Protein AF-A0A3Q0JIX2-F1 (afdb_monomer)

pLDDT: mean 95.32, std 4.5, range [60.34, 98.56]

Structure (mmCIF, N/CA/C/O backbone):
data_AF-A0A3Q0JIX2-F1
#
_entry.id   AF-A0A3Q0JIX2-F1
#
loop_
_atom_site.group_PDB
_atom_site.id
_atom_site.type_symbol
_atom_site.label_atom_id
_atom_site.label_alt_id
_atom_site.label_comp_id
_atom_site.label_asym_id
_atom_site.label_entity_id
_atom_site.label_seq_id
_atom_site.pdbx_PDB_ins_code
_atom_site.Cartn_x
_atom_site.Cartn_y
_atom_site.Cartn_z
_atom_site.occupancy
_atom_site.B_iso_or_equiv
_atom_site.auth_seq_id
_atom_site.auth_comp_id
_atom_site.auth_asym_id
_atom_site.auth_atom_id
_atom_site.pdbx_PDB_model_num
ATOM 1 N N . MET A 1 1 ? -1.050 7.180 7.441 1.00 82.00 1 MET A N 1
ATOM 2 C CA . MET A 1 1 ? -1.503 7.057 8.847 1.00 82.00 1 MET A CA 1
ATOM 3 C C . MET A 1 1 ? -2.998 7.310 9.052 1.00 82.00 1 MET A C 1
ATOM 5 O O . MET A 1 1 ? -3.549 6.725 9.975 1.00 82.00 1 MET A O 1
ATOM 9 N N . CYS A 1 2 ? -3.679 8.107 8.213 1.00 92.56 2 CYS A N 1
ATOM 10 C CA . CYS A 1 2 ? -5.136 8.313 8.312 1.00 92.56 2 CYS A CA 1
ATOM 11 C C . CYS A 1 2 ? -5.943 7.004 8.264 1.00 92.56 2 CYS A C 1
ATOM 13 O O . CYS A 1 2 ? -6.823 6.818 9.094 1.00 92.56 2 CYS A O 1
ATOM 15 N N . VAL A 1 3 ? -5.584 6.074 7.368 1.00 96.25 3 VAL A N 1
ATOM 16 C CA . VAL A 1 3 ? -6.248 4.761 7.241 1.00 96.25 3 VAL A CA 1
ATOM 17 C C . VAL A 1 3 ? -6.212 3.983 8.559 1.00 96.25 3 VAL A C 1
ATOM 19 O O . VAL A 1 3 ? -7.256 3.579 9.048 1.00 96.25 3 VAL A O 1
ATOM 22 N N . LEU A 1 4 ? -5.045 3.868 9.208 1.00 96.50 4 LEU A N 1
ATOM 23 C CA . LEU A 1 4 ? -4.943 3.203 10.514 1.00 96.50 4 LEU A CA 1
ATOM 24 C C . LEU A 1 4 ? -5.851 3.855 11.567 1.00 96.50 4 LEU A C 1
ATOM 26 O O . LEU A 1 4 ? -6.478 3.159 12.359 1.00 96.50 4 LEU A O 1
ATOM 30 N N . LYS A 1 5 ? -5.959 5.187 11.590 1.00 95.06 5 LYS A N 1
ATOM 31 C CA . LYS A 1 5 ? -6.864 5.872 12.529 1.00 95.06 5 LYS A CA 1
ATOM 32 C C . LYS A 1 5 ? -8.339 5.569 12.246 1.00 95.06 5 LYS A C 1
ATOM 34 O O . LYS A 1 5 ? -9.110 5.455 13.189 1.00 95.06 5 LYS A O 1
ATOM 39 N N . ALA A 1 6 ? -8.709 5.447 10.974 1.00 95.94 6 ALA A N 1
ATOM 40 C CA . ALA A 1 6 ? -10.084 5.222 10.537 1.00 95.94 6 ALA A CA 1
ATOM 41 C C . ALA A 1 6 ? -10.520 3.748 10.577 1.00 95.94 6 ALA A C 1
ATOM 43 O O . ALA A 1 6 ? -11.714 3.487 10.662 1.00 95.94 6 ALA A O 1
ATOM 44 N N . VAL A 1 7 ? -9.577 2.801 10.540 1.00 96.56 7 VAL A N 1
ATOM 45 C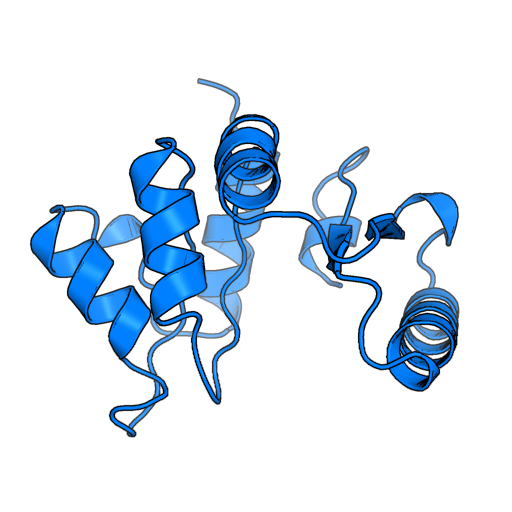 CA . VAL A 1 7 ? -9.843 1.357 10.588 1.00 96.56 7 VAL A CA 1
ATOM 46 C C . VAL A 1 7 ? -9.318 0.795 11.914 1.00 96.56 7 VAL A C 1
ATOM 48 O O . VAL A 1 7 ? -8.119 0.494 12.017 1.00 96.56 7 VAL A O 1
ATOM 51 N N . PRO A 1 8 ? -10.165 0.673 12.956 1.00 91.94 8 PRO A N 1
ATOM 52 C CA . PRO A 1 8 ? -9.768 0.090 14.235 1.00 91.94 8 PRO A CA 1
ATOM 53 C C . PRO A 1 8 ? -9.236 -1.336 14.048 1.00 91.94 8 PRO A C 1
ATOM 55 O O . PRO A 1 8 ? -9.713 -2.069 13.189 1.00 91.94 8 PRO A O 1
ATOM 58 N N . ASN A 1 9 ? -8.247 -1.737 14.848 1.00 92.25 9 ASN A N 1
ATOM 59 C CA . ASN A 1 9 ? -7.596 -3.059 14.803 1.00 92.25 9 ASN A CA 1
ATOM 60 C C . ASN A 1 9 ? -6.791 -3.395 13.532 1.00 92.25 9 ASN A C 1
ATOM 62 O O . ASN A 1 9 ? -6.183 -4.460 13.484 1.00 92.25 9 ASN A O 1
ATOM 66 N N . SER A 1 10 ? -6.711 -2.506 12.536 1.00 96.81 10 SER A N 1
ATOM 67 C CA . SER A 1 10 ? -5.780 -2.703 11.414 1.00 96.81 10 SER A CA 1
ATOM 68 C C . SER A 1 10 ? -4.324 -2.495 11.842 1.00 96.81 10 SER A C 1
ATOM 70 O O . SER A 1 10 ? -4.032 -1.724 12.765 1.00 96.81 10 SER A O 1
ATOM 72 N N . ILE A 1 11 ? -3.402 -3.132 11.130 1.00 97.38 11 ILE A N 1
ATOM 73 C CA . ILE A 1 11 ? -1.958 -2.925 11.260 1.00 97.38 11 ILE A CA 1
ATOM 74 C C . ILE A 1 11 ? -1.382 -2.426 9.933 1.00 97.38 11 ILE A C 1
ATOM 76 O O . ILE A 1 11 ? -1.958 -2.642 8.871 1.00 97.38 11 ILE A O 1
ATOM 80 N N . LEU A 1 12 ? -0.230 -1.766 9.986 1.00 97.69 12 LEU A N 1
ATOM 81 C CA . LEU A 1 12 ? 0.591 -1.472 8.819 1.00 97.69 12 LEU A CA 1
ATOM 82 C C . LEU A 1 12 ? 1.806 -2.394 8.840 1.00 97.69 12 LEU A C 1
ATOM 84 O O . LEU A 1 12 ? 2.630 -2.317 9.749 1.00 97.69 12 LEU A O 1
ATOM 88 N N . TRP A 1 13 ? 1.920 -3.251 7.831 1.00 97.50 13 TRP A N 1
ATOM 89 C CA . TRP A 1 13 ? 3.032 -4.182 7.695 1.00 97.50 13 TRP A CA 1
ATOM 90 C C . TRP A 1 13 ? 4.038 -3.676 6.662 1.00 97.50 13 TRP A C 1
ATOM 92 O O . TRP A 1 13 ? 3.695 -3.435 5.508 1.00 97.50 13 TRP A O 1
ATOM 102 N N . LEU A 1 14 ? 5.288 -3.499 7.087 1.00 96.44 14 LEU A N 1
ATOM 103 C CA . LEU A 1 14 ? 6.377 -2.967 6.279 1.00 96.44 14 LEU A CA 1
ATOM 104 C C . LEU A 1 14 ? 7.575 -3.918 6.241 1.00 96.44 14 LEU A C 1
ATOM 106 O O . LEU A 1 14 ? 7.793 -4.759 7.118 1.00 96.44 14 LEU A O 1
ATOM 110 N N . LEU A 1 15 ? 8.400 -3.748 5.213 1.00 95.31 15 LEU A N 1
ATOM 111 C CA . LEU A 1 15 ? 9.703 -4.389 5.128 1.00 95.31 15 LEU A CA 1
ATOM 112 C C . LEU A 1 15 ? 10.705 -3.652 6.026 1.00 95.31 15 LEU A C 1
ATOM 114 O O . LEU A 1 15 ? 10.786 -2.425 6.007 1.00 95.31 15 LEU A O 1
ATOM 118 N N . LYS A 1 16 ? 11.515 -4.398 6.779 1.00 94.56 16 LYS A N 1
ATOM 119 C CA . LYS A 1 16 ? 12.613 -3.861 7.590 1.00 94.56 16 LYS A CA 1
ATOM 120 C C . LYS A 1 16 ? 13.813 -3.496 6.711 1.00 94.56 16 LYS A C 1
ATOM 122 O O . LYS A 1 16 ? 14.830 -4.187 6.716 1.00 94.56 16 LYS A O 1
ATOM 127 N N . PHE A 1 17 ? 13.678 -2.445 5.905 1.00 90.31 17 PHE A N 1
ATOM 128 C CA . PHE A 1 17 ? 14.749 -1.958 5.040 1.00 90.31 17 PHE A CA 1
ATOM 129 C C . PHE A 1 17 ? 14.489 -0.517 4.554 1.00 90.31 17 PHE A C 1
ATOM 131 O O . PHE A 1 17 ? 13.375 -0.233 4.117 1.00 90.31 17 PHE A O 1
ATOM 138 N N . PRO A 1 18 ? 15.497 0.379 4.549 1.00 90.75 18 PRO A N 1
ATOM 139 C CA . PRO A 1 18 ? 16.813 0.244 5.188 1.00 90.75 18 PRO A CA 1
ATOM 140 C C . PRO A 1 18 ? 16.705 0.327 6.724 1.00 90.75 18 PRO A C 1
ATOM 142 O O . PRO A 1 18 ? 15.676 0.742 7.249 1.00 90.75 18 PRO A O 1
ATOM 145 N N . ALA A 1 19 ? 17.765 -0.031 7.462 1.00 85.12 19 ALA A N 1
ATOM 146 C CA . ALA A 1 19 ? 17.740 -0.094 8.936 1.00 85.12 19 ALA A CA 1
ATOM 147 C C . ALA A 1 19 ? 17.293 1.221 9.610 1.00 85.12 19 ALA A C 1
ATOM 149 O O . ALA A 1 19 ? 16.571 1.204 10.602 1.00 85.12 19 ALA A O 1
ATOM 150 N N . VAL A 1 20 ? 17.658 2.367 9.028 1.00 90.56 20 VAL A N 1
ATOM 151 C CA . VAL A 1 20 ? 17.249 3.697 9.518 1.00 90.56 20 VAL A CA 1
ATOM 152 C C . VAL A 1 20 ? 15.754 3.989 9.326 1.00 90.56 20 VAL A C 1
ATOM 154 O O . VAL A 1 20 ? 15.224 4.910 9.942 1.00 90.56 20 VAL A O 1
ATOM 157 N N . GLY A 1 21 ? 15.063 3.237 8.465 1.00 92.44 21 GLY A N 1
ATOM 158 C CA . GLY A 1 21 ? 13.648 3.441 8.161 1.00 92.44 21 GLY A CA 1
ATOM 159 C C . GLY A 1 21 ? 12.735 3.096 9.335 1.00 92.44 21 GLY A C 1
ATOM 160 O O . GLY A 1 21 ? 11.823 3.860 9.634 1.00 92.44 21 GLY A O 1
ATOM 161 N N . GLU A 1 22 ? 13.009 1.993 10.039 1.00 94.00 22 GLU A N 1
ATOM 162 C CA . GLU A 1 22 ? 12.160 1.496 11.134 1.00 94.00 22 GLU A CA 1
ATOM 163 C C . GLU A 1 22 ? 12.017 2.530 12.260 1.00 94.00 22 GLU A C 1
ATOM 165 O O . GLU A 1 22 ? 10.898 2.922 12.594 1.00 94.00 22 GLU A O 1
ATOM 170 N N . ALA A 1 23 ? 13.138 3.051 12.768 1.00 93.88 23 ALA A N 1
ATOM 171 C CA . ALA A 1 23 ? 13.133 4.036 13.850 1.00 93.88 23 ALA A CA 1
ATOM 172 C C . ALA A 1 23 ? 12.402 5.336 13.458 1.00 93.88 23 ALA A C 1
ATOM 174 O O . ALA A 1 23 ? 11.597 5.861 14.228 1.00 93.88 23 ALA A O 1
ATOM 175 N N . ASN A 1 24 ? 12.626 5.835 12.237 1.00 95.44 24 ASN A N 1
ATOM 176 C CA . ASN A 1 24 ? 11.992 7.066 11.752 1.00 95.44 24 ASN A CA 1
ATOM 177 C C . ASN A 1 24 ? 10.480 6.906 11.542 1.00 95.44 24 ASN A C 1
ATOM 179 O O . ASN A 1 24 ? 9.703 7.815 11.849 1.00 95.44 24 ASN A O 1
ATOM 183 N N . ILE A 1 25 ? 10.046 5.748 11.041 1.00 95.38 25 ILE A N 1
ATOM 184 C CA . ILE A 1 25 ? 8.625 5.443 10.856 1.00 95.38 25 ILE A CA 1
ATOM 185 C C . ILE A 1 25 ? 7.931 5.304 12.213 1.00 95.38 25 ILE A C 1
ATOM 187 O O . ILE A 1 25 ? 6.854 5.872 12.391 1.00 95.38 25 ILE A O 1
ATOM 191 N N . GLN A 1 26 ? 8.551 4.625 13.183 1.00 94.31 26 GLN A N 1
ATOM 192 C CA . GLN A 1 26 ? 8.016 4.512 14.544 1.00 94.31 26 GLN A CA 1
ATOM 193 C C . GLN A 1 26 ? 7.893 5.879 15.228 1.00 94.31 26 GLN A C 1
ATOM 195 O O . GLN A 1 26 ? 6.830 6.197 15.762 1.00 94.31 26 GLN A O 1
ATOM 200 N N . ALA A 1 27 ? 8.927 6.723 15.148 1.00 94.81 27 ALA A N 1
ATOM 201 C CA . ALA A 1 27 ? 8.891 8.076 15.704 1.00 94.81 27 ALA A CA 1
ATOM 202 C C . ALA A 1 27 ? 7.787 8.933 15.059 1.00 94.81 27 ALA A C 1
ATOM 204 O O . ALA A 1 27 ? 7.030 9.613 15.752 1.00 94.81 27 ALA A O 1
ATOM 205 N N . THR A 1 28 ? 7.636 8.845 13.732 1.00 95.50 28 THR A N 1
ATOM 206 C CA . THR A 1 28 ? 6.576 9.548 12.991 1.00 95.50 28 THR A CA 1
ATOM 207 C C . THR A 1 28 ? 5.187 9.055 13.397 1.00 95.50 28 THR A C 1
ATOM 209 O O . THR A 1 28 ? 4.273 9.853 13.593 1.00 95.50 28 THR A O 1
ATOM 212 N N . ALA A 1 29 ? 5.008 7.743 13.550 1.00 95.12 29 ALA A N 1
ATOM 213 C CA . ALA A 1 29 ? 3.742 7.161 13.976 1.00 95.12 29 ALA A CA 1
ATOM 214 C C . ALA A 1 29 ? 3.352 7.611 15.388 1.00 95.12 29 ALA A C 1
ATOM 216 O O . ALA A 1 29 ? 2.215 8.037 15.599 1.00 95.12 29 ALA A O 1
ATOM 217 N N . GLN A 1 30 ? 4.309 7.602 16.319 1.00 94.94 30 GLN A N 1
ATOM 218 C CA . GLN A 1 30 ? 4.107 8.079 17.684 1.00 94.94 30 GLN A CA 1
ATOM 219 C C . GLN A 1 30 ? 3.749 9.570 17.713 1.00 94.94 30 GLN A C 1
ATOM 221 O O . GLN A 1 30 ? 2.787 9.951 18.378 1.00 94.94 30 GLN A O 1
ATOM 226 N N . ALA A 1 31 ? 4.453 10.408 16.944 1.00 96.12 31 ALA A N 1
ATOM 227 C CA . ALA A 1 31 ? 4.144 11.835 16.823 1.00 96.12 31 ALA A CA 1
ATOM 228 C C . ALA A 1 31 ? 2.737 12.092 16.252 1.00 96.12 31 ALA A C 1
ATOM 230 O O . ALA A 1 31 ? 2.095 13.087 16.577 1.00 96.12 31 ALA A O 1
ATOM 231 N N . LEU A 1 32 ? 2.228 11.172 15.428 1.00 94.69 32 LEU A N 1
ATOM 232 C CA . LEU A 1 32 ? 0.868 11.205 14.893 1.00 94.69 32 LEU A CA 1
ATOM 233 C C . LEU A 1 32 ? -0.170 10.548 15.820 1.00 94.69 32 LEU A C 1
ATOM 235 O O . LEU A 1 32 ? -1.341 10.476 15.436 1.00 94.69 32 LEU A O 1
ATOM 239 N N . GLY A 1 33 ? 0.214 10.093 17.016 1.00 94.12 33 GLY A N 1
ATOM 240 C CA . GLY A 1 33 ? -0.680 9.486 18.005 1.00 94.12 33 GLY A CA 1
ATOM 241 C C . GLY A 1 33 ? -1.122 8.061 17.662 1.00 94.12 33 GLY A C 1
ATOM 242 O O . GLY A 1 33 ? -2.236 7.673 18.006 1.00 94.12 33 GLY A O 1
ATOM 243 N N . LEU A 1 34 ? -0.302 7.301 16.931 1.00 94.50 34 LEU A N 1
ATOM 244 C CA . LEU A 1 34 ? -0.535 5.880 16.676 1.00 94.50 34 LEU A CA 1
ATOM 245 C C . LEU A 1 34 ? 0.236 5.010 17.668 1.00 94.50 34 LEU A C 1
ATOM 247 O O . LEU A 1 34 ? 1.394 5.283 17.980 1.00 94.50 34 LEU A O 1
ATOM 251 N N . ASP A 1 35 ? -0.409 3.930 18.106 1.00 92.56 35 ASP A N 1
ATOM 252 C CA . ASP A 1 35 ? 0.233 2.870 18.878 1.00 92.56 35 ASP A CA 1
ATOM 253 C C . ASP A 1 35 ? 1.318 2.179 18.031 1.00 92.56 35 ASP A C 1
ATOM 255 O O . ASP A 1 35 ? 1.079 1.794 16.881 1.00 92.56 35 ASP A O 1
ATOM 259 N N . GLN A 1 36 ? 2.511 2.021 18.608 1.00 89.44 36 GLN A N 1
ATOM 260 C CA . GLN A 1 36 ? 3.657 1.373 17.971 1.00 89.44 36 GLN A CA 1
ATOM 261 C C . GLN A 1 36 ? 3.364 -0.089 17.609 1.00 89.44 36 GLN A C 1
ATOM 263 O O . GLN A 1 36 ? 3.870 -0.574 16.599 1.00 89.44 36 GLN A O 1
ATOM 268 N N . HIS A 1 37 ? 2.494 -0.774 18.358 1.00 93.19 37 HIS A N 1
ATOM 269 C CA . HIS A 1 37 ? 2.097 -2.155 18.070 1.00 93.19 37 HIS A CA 1
ATOM 270 C C . HIS A 1 37 ? 1.287 -2.300 16.774 1.00 93.19 37 HIS A C 1
ATOM 272 O O . HIS A 1 37 ? 1.120 -3.409 16.270 1.00 93.19 37 HIS A O 1
ATOM 278 N N . ARG A 1 38 ? 0.813 -1.188 16.194 1.00 95.81 38 ARG A N 1
ATOM 279 C CA . ARG A 1 38 ? 0.091 -1.178 14.915 1.00 95.81 38 ARG A CA 1
ATOM 280 C C . ARG A 1 38 ? 0.998 -1.077 13.695 1.00 95.81 38 ARG A C 1
ATOM 282 O O . ARG A 1 38 ? 0.483 -1.028 12.581 1.00 95.81 38 ARG A O 1
ATOM 289 N N . ILE A 1 39 ? 2.318 -1.032 13.875 1.00 96.62 39 ILE A N 1
ATOM 290 C CA . ILE A 1 39 ? 3.284 -1.063 12.775 1.00 96.62 39 ILE A CA 1
ATOM 291 C C . ILE A 1 39 ? 4.196 -2.268 12.961 1.00 96.62 39 ILE A C 1
ATOM 293 O O . ILE A 1 39 ? 4.987 -2.322 13.900 1.00 96.62 39 ILE A O 1
ATOM 297 N N . LEU A 1 40 ? 4.097 -3.229 12.046 1.00 96.06 40 LEU A N 1
ATOM 298 C CA . LEU A 1 40 ? 4.912 -4.437 12.055 1.00 96.06 40 LEU A CA 1
ATOM 299 C C . LEU A 1 40 ? 5.986 -4.362 10.978 1.00 96.06 40 LEU A C 1
ATOM 301 O O . LEU A 1 40 ? 5.722 -3.961 9.846 1.00 96.06 40 LEU A O 1
ATOM 305 N N . PHE A 1 41 ? 7.190 -4.814 11.318 1.00 96.19 41 PHE A N 1
ATOM 306 C CA . PHE A 1 41 ? 8.307 -4.909 10.386 1.00 96.19 41 PHE A CA 1
ATOM 307 C C . PHE A 1 41 ? 8.740 -6.361 10.229 1.00 96.19 41 PHE A C 1
ATOM 309 O O . PHE A 1 41 ? 9.125 -7.006 11.203 1.00 96.19 41 PHE A O 1
ATOM 316 N N . SER A 1 42 ? 8.743 -6.865 8.998 1.00 95.06 42 SER A N 1
ATOM 317 C CA . SER A 1 42 ? 9.329 -8.173 8.685 1.00 95.06 42 SER A CA 1
ATOM 318 C C . SER A 1 42 ? 10.690 -8.028 8.023 1.00 95.06 42 SER A C 1
ATOM 320 O O . SER A 1 42 ? 10.901 -7.110 7.231 1.00 95.06 42 SER A O 1
ATOM 322 N N . ASN A 1 43 ? 11.591 -8.972 8.284 1.00 95.31 43 ASN A N 1
ATOM 323 C CA . ASN A 1 43 ? 12.878 -9.042 7.595 1.00 95.31 43 ASN A CA 1
ATOM 324 C C . ASN A 1 43 ? 12.700 -9.308 6.094 1.00 95.31 43 ASN A C 1
ATOM 326 O O . ASN A 1 43 ? 11.692 -9.887 5.664 1.00 95.31 43 ASN A O 1
ATOM 330 N N . VAL A 1 44 ? 13.719 -8.925 5.321 1.00 93.75 44 VAL A N 1
ATOM 331 C CA . VAL A 1 44 ? 13.875 -9.356 3.927 1.00 93.75 44 VAL A CA 1
ATOM 332 C C . VAL A 1 44 ? 13.843 -10.878 3.874 1.00 93.75 44 VAL A C 1
ATOM 334 O O . VAL A 1 44 ? 14.458 -11.549 4.700 1.00 93.75 44 VAL A O 1
ATOM 337 N N . ALA A 1 45 ? 13.080 -11.401 2.925 1.00 93.69 45 ALA A N 1
ATOM 338 C CA . ALA A 1 45 ? 12.842 -12.822 2.762 1.00 93.69 45 ALA A CA 1
ATOM 339 C C . ALA A 1 45 ? 13.216 -13.266 1.350 1.00 93.69 45 ALA A C 1
ATOM 341 O O . ALA A 1 45 ? 13.333 -12.444 0.437 1.00 93.69 45 ALA A O 1
ATOM 342 N N . ALA A 1 46 ? 13.372 -14.576 1.169 1.00 96.00 46 ALA A N 1
ATOM 343 C CA . ALA A 1 46 ? 13.490 -15.150 -0.163 1.00 96.00 46 ALA A CA 1
ATOM 344 C C . ALA A 1 46 ? 12.224 -14.856 -0.988 1.00 96.00 46 ALA A C 1
ATOM 346 O O . ALA A 1 46 ? 11.134 -14.682 -0.437 1.00 96.00 46 ALA A O 1
ATOM 347 N N . LYS A 1 47 ? 12.363 -14.827 -2.318 1.00 93.88 47 LYS A N 1
ATOM 348 C CA . LYS A 1 47 ? 11.282 -14.456 -3.247 1.00 93.88 47 LYS A CA 1
ATOM 349 C C . LYS A 1 47 ? 9.979 -15.218 -2.990 1.00 93.88 47 LYS A C 1
ATOM 351 O O . LYS A 1 47 ? 8.921 -14.602 -2.936 1.00 93.88 47 LYS A O 1
ATOM 356 N N . GLU A 1 48 ? 10.050 -16.534 -2.811 1.00 95.19 48 GLU A N 1
ATOM 357 C CA . GLU A 1 48 ? 8.861 -17.363 -2.575 1.00 95.19 48 GLU A CA 1
ATOM 358 C C . GLU A 1 48 ? 8.132 -16.980 -1.288 1.00 95.19 48 GLU A C 1
ATOM 360 O O . GLU A 1 48 ? 6.908 -16.885 -1.268 1.00 95.19 48 GLU A O 1
ATOM 365 N N . GLU A 1 49 ? 8.878 -16.725 -0.215 1.00 95.62 49 GLU A N 1
ATOM 366 C CA . GLU A 1 49 ? 8.300 -16.307 1.057 1.00 95.62 49 GLU A CA 1
ATOM 367 C C . GLU A 1 49 ? 7.711 -14.895 0.958 1.00 95.62 49 GLU A C 1
ATOM 369 O O . GLU A 1 49 ? 6.625 -14.654 1.478 1.00 95.62 49 GLU A O 1
ATOM 374 N N . HIS A 1 50 ? 8.370 -13.977 0.241 1.00 94.12 50 HIS A N 1
ATOM 375 C CA . HIS A 1 50 ? 7.822 -12.650 -0.043 1.00 94.12 50 HIS A CA 1
ATOM 376 C C . HIS A 1 50 ? 6.457 -12.730 -0.740 1.00 94.12 50 HIS A C 1
ATOM 378 O O . HIS A 1 50 ? 5.514 -12.084 -0.289 1.00 94.12 50 HIS A O 1
ATOM 384 N N . VAL A 1 51 ? 6.333 -13.563 -1.779 1.00 95.69 51 VAL A N 1
ATOM 385 C CA . VAL A 1 51 ? 5.058 -13.768 -2.482 1.00 95.69 51 VAL A CA 1
ATOM 386 C C . VAL A 1 51 ? 4.030 -14.410 -1.548 1.00 95.69 51 VAL A C 1
ATOM 388 O O . VAL A 1 51 ? 2.926 -13.901 -1.422 1.00 95.69 51 VAL A O 1
ATOM 391 N N . ARG A 1 52 ? 4.378 -15.470 -0.805 1.00 95.00 52 ARG A N 1
ATOM 392 C CA . ARG A 1 52 ? 3.438 -16.109 0.142 1.00 95.00 52 ARG A CA 1
ATOM 393 C C . ARG A 1 52 ? 2.901 -15.139 1.195 1.00 95.00 52 ARG A C 1
ATOM 395 O O . ARG A 1 52 ? 1.732 -15.221 1.549 1.00 95.00 52 ARG A O 1
ATOM 402 N N . ARG A 1 53 ? 3.724 -14.200 1.671 1.00 95.38 53 ARG A N 1
ATOM 403 C CA . ARG A 1 53 ? 3.292 -13.151 2.610 1.00 95.38 53 ARG A CA 1
ATOM 404 C C . ARG A 1 53 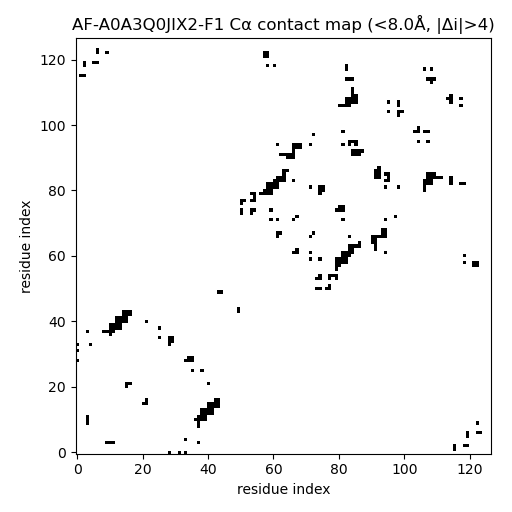? 2.224 -12.233 2.018 1.00 95.38 53 ARG A C 1
ATOM 406 O O . ARG A 1 53 ? 1.385 -11.761 2.776 1.00 95.38 53 ARG A O 1
ATOM 413 N N . GLY A 1 54 ? 2.222 -12.025 0.699 1.00 95.19 54 GLY A N 1
ATOM 414 C CA . GLY A 1 54 ? 1.181 -11.263 0.008 1.00 95.19 54 GLY A CA 1
ATOM 415 C C . GLY A 1 54 ? -0.221 -11.788 0.322 1.00 95.19 54 GLY A C 1
ATOM 416 O O . GLY A 1 54 ? -1.086 -10.997 0.669 1.00 95.19 54 GLY A O 1
ATOM 417 N N . GLN A 1 55 ? -0.401 -13.115 0.367 1.00 94.94 55 GLN A N 1
ATOM 418 C CA . GLN A 1 55 ? -1.685 -13.775 0.671 1.00 94.94 55 GLN A CA 1
ATOM 419 C C . GLN A 1 55 ? -2.238 -13.477 2.072 1.00 94.94 55 GLN A C 1
ATOM 421 O O . GLN A 1 55 ? -3.414 -13.713 2.324 1.00 94.94 55 GLN A O 1
ATOM 426 N N . LEU A 1 56 ? -1.391 -13.025 3.000 1.00 95.81 56 LEU A N 1
ATOM 427 C CA . LEU A 1 56 ? -1.794 -12.697 4.369 1.00 95.81 56 LEU A CA 1
ATOM 428 C C . LEU A 1 56 ? -2.222 -11.235 4.517 1.00 95.81 56 LEU A C 1
ATOM 430 O O . LEU A 1 56 ? -2.770 -10.872 5.553 1.00 95.81 56 LEU A O 1
ATOM 434 N N . ALA A 1 57 ? -1.907 -10.384 3.539 1.00 96.12 57 ALA A N 1
ATOM 435 C CA . ALA A 1 57 ? -2.300 -8.987 3.562 1.00 96.12 57 ALA A CA 1
ATOM 436 C C . ALA A 1 57 ? -3.725 -8.834 3.021 1.00 96.12 57 ALA A C 1
ATOM 438 O O . ALA A 1 57 ? -4.036 -9.347 1.948 1.00 96.12 57 ALA A O 1
ATOM 439 N N . ASP A 1 58 ? -4.553 -8.070 3.734 1.00 96.38 58 ASP A N 1
ATOM 440 C CA . ASP A 1 58 ? -5.916 -7.744 3.295 1.00 96.38 58 ASP A CA 1
ATOM 441 C C . ASP A 1 58 ? -5.904 -6.746 2.124 1.00 96.38 58 ASP A C 1
ATOM 443 O O . ASP A 1 58 ? -6.704 -6.824 1.197 1.00 96.38 58 ASP A O 1
ATOM 447 N N . VAL A 1 59 ? -4.967 -5.794 2.157 1.00 97.19 59 VAL A N 1
ATOM 448 C CA . VAL A 1 59 ? -4.787 -4.764 1.131 1.00 97.19 59 VAL A CA 1
ATOM 449 C C . VAL A 1 59 ? -3.342 -4.279 1.103 1.00 97.19 59 VAL A C 1
ATOM 451 O O . VAL A 1 59 ? -2.705 -4.087 2.141 1.00 97.19 59 VAL A O 1
ATOM 454 N N . CYS A 1 60 ? -2.819 -4.032 -0.095 1.00 97.62 60 CYS A N 1
ATOM 455 C CA . CYS A 1 60 ? -1.531 -3.387 -0.298 1.00 97.62 60 CYS A CA 1
ATOM 456 C C . CYS A 1 60 ? -1.709 -1.922 -0.704 1.00 97.62 60 CYS A C 1
ATOM 458 O O . CYS A 1 60 ? -2.446 -1.586 -1.631 1.00 97.62 60 CYS A O 1
ATOM 460 N N . LEU A 1 61 ? -1.010 -1.041 0.007 1.00 98.12 61 LEU A N 1
ATOM 461 C CA . LEU A 1 61 ? -1.035 0.399 -0.208 1.00 98.12 61 LEU A CA 1
ATOM 462 C C . LEU A 1 61 ? 0.203 0.812 -1.009 1.00 98.12 61 LEU A C 1
ATOM 464 O O . LEU A 1 61 ? 1.314 0.816 -0.481 1.00 98.12 61 LEU A O 1
ATOM 468 N N . ASP A 1 62 ? 0.010 1.153 -2.281 1.00 97.50 62 ASP A N 1
ATOM 469 C CA . ASP A 1 62 ? 1.086 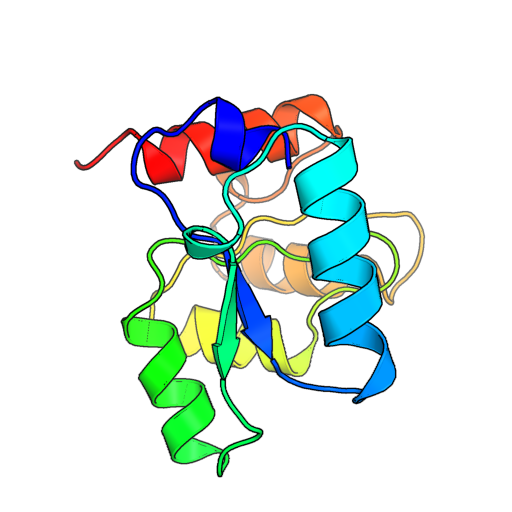1.574 -3.178 1.00 97.50 62 ASP A CA 1
ATOM 470 C C . ASP A 1 62 ? 1.577 3.005 -2.882 1.00 97.50 62 ASP A C 1
ATOM 472 O O . ASP A 1 62 ? 0.820 3.850 -2.399 1.00 97.50 62 ASP A O 1
ATOM 476 N N . THR A 1 63 ? 2.839 3.310 -3.194 1.00 95.12 63 THR A N 1
ATOM 477 C CA . THR A 1 63 ? 3.449 4.624 -2.942 1.00 95.12 63 THR A CA 1
ATOM 478 C C . THR A 1 63 ? 3.397 5.537 -4.177 1.00 95.12 63 THR A C 1
ATOM 480 O O . THR A 1 63 ? 3.836 5.137 -5.253 1.00 95.12 63 THR A O 1
ATOM 483 N N . PRO A 1 64 ? 2.925 6.796 -4.062 1.00 87.62 64 PRO A N 1
ATOM 484 C CA . PRO A 1 64 ? 2.533 7.608 -5.225 1.00 87.62 64 PRO A CA 1
ATOM 485 C C . PRO A 1 64 ? 3.692 8.191 -6.052 1.00 87.62 64 PRO A C 1
ATOM 487 O O . PRO A 1 64 ? 3.498 8.528 -7.214 1.00 87.62 64 PRO A O 1
ATOM 490 N N . LEU A 1 65 ? 4.898 8.344 -5.489 1.00 91.19 65 LEU A N 1
ATOM 491 C CA . LEU A 1 65 ? 6.039 8.936 -6.217 1.00 91.19 65 LEU A CA 1
ATOM 492 C C . LEU A 1 65 ? 6.799 7.910 -7.064 1.00 91.19 65 LEU A C 1
ATOM 494 O O . LEU A 1 65 ? 7.241 8.203 -8.174 1.00 91.19 65 LEU A O 1
ATOM 498 N N . CYS A 1 66 ? 6.951 6.709 -6.521 1.00 94.88 66 CYS A N 1
ATOM 499 C CA . CYS A 1 66 ? 7.508 5.550 -7.192 1.00 94.88 66 CYS A CA 1
ATOM 500 C C . CYS A 1 66 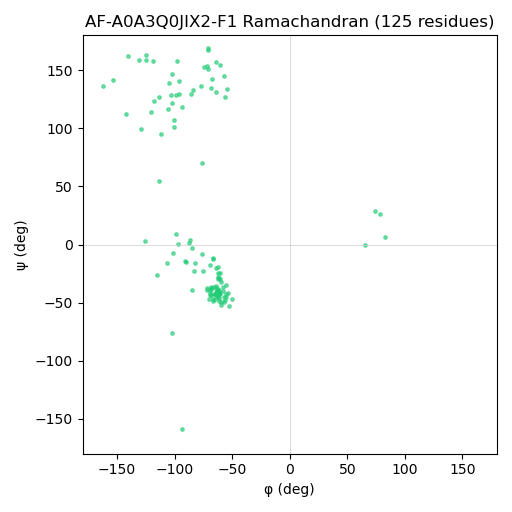? 6.694 4.362 -6.701 1.00 94.88 66 CYS A C 1
ATOM 502 O O . CYS A 1 66 ? 6.715 4.061 -5.506 1.00 94.88 66 CYS A O 1
ATOM 504 N N . ASN A 1 67 ? 5.917 3.769 -7.597 1.00 95.25 67 ASN A N 1
ATOM 505 C CA . ASN A 1 67 ? 5.032 2.674 -7.242 1.00 95.25 67 ASN A CA 1
ATOM 506 C C . ASN A 1 67 ? 5.830 1.401 -6.930 1.00 95.25 67 ASN A C 1
ATOM 508 O O . ASN A 1 67 ? 7.008 1.264 -7.273 1.00 95.25 67 ASN A O 1
ATOM 512 N N . GLY A 1 68 ? 5.139 0.412 -6.379 1.00 91.50 68 GLY A N 1
ATOM 513 C CA . GLY A 1 68 ? 5.468 -0.981 -6.605 1.00 91.50 68 GLY A CA 1
ATOM 514 C C . GLY A 1 68 ? 5.456 -1.259 -8.106 1.00 91.50 68 GLY A C 1
ATOM 515 O O . GLY A 1 68 ? 4.508 -0.925 -8.814 1.00 91.50 68 GLY A O 1
ATOM 516 N N . HIS A 1 69 ? 6.555 -1.816 -8.609 1.00 95.81 69 HIS A N 1
ATOM 517 C CA . HIS A 1 69 ? 6.626 -2.329 -9.977 1.00 95.81 69 HIS A CA 1
ATOM 518 C C . HIS A 1 69 ? 6.500 -3.842 -9.891 1.00 95.81 69 HIS A C 1
ATOM 520 O O . HIS A 1 69 ? 5.422 -4.391 -10.079 1.00 95.81 69 HIS A O 1
ATOM 526 N N . THR A 1 70 ? 7.573 -4.512 -9.477 1.00 96.12 70 THR A N 1
ATOM 527 C CA . THR A 1 70 ? 7.560 -5.959 -9.239 1.00 96.12 70 THR A CA 1
ATOM 528 C C . THR A 1 70 ? 6.770 -6.322 -7.984 1.00 96.12 70 THR A C 1
ATOM 530 O O . THR A 1 70 ? 6.013 -7.283 -8.002 1.00 96.12 70 THR A O 1
ATOM 533 N N . THR A 1 71 ? 6.887 -5.530 -6.911 1.00 95.81 71 THR A N 1
ATOM 534 C CA . THR A 1 71 ? 6.195 -5.804 -5.641 1.00 95.81 71 THR A CA 1
ATOM 535 C C . THR A 1 71 ? 4.677 -5.795 -5.796 1.00 95.81 71 THR A C 1
ATOM 537 O O . THR A 1 71 ? 4.003 -6.654 -5.242 1.00 95.81 71 THR A O 1
ATOM 540 N N . SER A 1 72 ? 4.122 -4.856 -6.568 1.00 96.69 72 SER A N 1
ATOM 541 C CA . SER A 1 72 ? 2.679 -4.826 -6.816 1.00 96.69 72 SER A CA 1
ATOM 542 C C . SER A 1 72 ? 2.235 -6.013 -7.672 1.00 96.69 72 SER A C 1
ATOM 544 O O . SER A 1 72 ? 1.189 -6.580 -7.389 1.00 96.69 72 SER A O 1
ATOM 546 N N . MET A 1 73 ? 3.037 -6.454 -8.653 1.00 96.81 73 MET A N 1
ATOM 547 C CA . MET A 1 73 ? 2.743 -7.686 -9.402 1.00 96.81 73 MET A CA 1
ATOM 548 C C . MET A 1 73 ? 2.743 -8.915 -8.498 1.00 96.81 73 MET A C 1
ATOM 550 O O . MET A 1 73 ? 1.855 -9.748 -8.629 1.00 96.81 73 MET A O 1
ATOM 554 N N . ASP A 1 74 ? 3.707 -9.022 -7.583 1.00 97.06 74 ASP A N 1
ATOM 555 C CA . ASP A 1 74 ? 3.797 -10.144 -6.644 1.00 97.06 74 ASP A CA 1
ATOM 556 C C . ASP A 1 74 ? 2.571 -10.225 -5.733 1.00 97.06 74 ASP A C 1
ATOM 558 O O . ASP A 1 74 ? 2.040 -11.308 -5.509 1.00 97.06 74 ASP A O 1
ATOM 562 N N . VAL A 1 75 ? 2.104 -9.076 -5.242 1.00 97.00 75 VAL A N 1
ATOM 563 C CA . VAL A 1 75 ? 0.893 -8.964 -4.418 1.00 97.00 75 VAL A CA 1
ATOM 564 C C . VAL A 1 75 ? -0.372 -9.242 -5.237 1.00 97.00 75 VAL A C 1
ATOM 566 O O . VAL A 1 75 ? -1.251 -9.976 -4.799 1.00 97.00 75 VAL A O 1
ATOM 569 N N . LEU A 1 76 ? -0.478 -8.712 -6.456 1.00 97.50 76 LEU A N 1
ATOM 570 C CA . LEU A 1 76 ? -1.629 -8.994 -7.320 1.00 97.50 76 LEU A CA 1
ATOM 571 C C . LEU A 1 76 ? -1.690 -10.482 -7.695 1.00 97.50 76 LEU A C 1
ATOM 573 O O . LEU A 1 76 ? -2.770 -11.065 -7.742 1.00 97.50 76 LEU A O 1
ATOM 577 N N . TRP A 1 77 ? -0.534 -11.124 -7.891 1.00 96.50 77 TRP A N 1
ATOM 578 C CA . TRP A 1 77 ? -0.434 -12.561 -8.155 1.00 96.50 77 TRP A CA 1
ATOM 579 C C . TRP A 1 77 ? -0.969 -13.414 -6.999 1.00 96.50 77 TRP A C 1
ATOM 581 O O . TRP A 1 77 ? -1.397 -14.548 -7.211 1.00 96.50 77 TRP A O 1
ATOM 591 N N . THR A 1 78 ? -0.975 -12.884 -5.774 1.00 96.69 78 THR A N 1
ATOM 592 C CA . THR A 1 78 ? -1.509 -13.586 -4.601 1.00 96.69 78 THR A CA 1
ATOM 593 C C . THR A 1 78 ? -3.013 -13.416 -4.431 1.00 96.69 78 THR A C 1
ATOM 595 O O . THR A 1 78 ? -3.576 -14.023 -3.524 1.00 96.69 78 THR A O 1
ATOM 598 N N . GLY A 1 79 ? -3.658 -12.625 -5.293 1.00 95.75 79 GLY A N 1
ATOM 599 C CA . GLY A 1 79 ? -5.068 -12.254 -5.181 1.00 95.75 79 GLY A CA 1
ATOM 600 C C . GLY A 1 79 ? -5.324 -11.077 -4.238 1.00 95.75 79 GLY A C 1
ATOM 601 O O . GLY A 1 79 ? -6.478 -10.752 -3.977 1.00 95.75 79 GLY A O 1
ATOM 602 N N . THR A 1 80 ? -4.275 -10.427 -3.731 1.00 97.31 80 THR A N 1
ATOM 603 C CA . THR A 1 80 ? -4.403 -9.322 -2.778 1.00 97.31 80 THR A CA 1
ATOM 604 C C . THR A 1 80 ? -4.601 -8.000 -3.523 1.00 97.31 80 THR A C 1
ATOM 606 O O . THR A 1 80 ? -3.814 -7.686 -4.424 1.00 97.31 80 THR A O 1
ATOM 609 N N . PRO A 1 81 ? -5.612 -7.186 -3.166 1.00 97.31 81 PRO A N 1
ATOM 610 C CA . PRO A 1 81 ? -5.855 -5.918 -3.840 1.00 97.31 81 PRO A CA 1
ATOM 611 C C . PRO A 1 81 ? -4.730 -4.912 -3.571 1.00 97.31 81 PRO A C 1
ATOM 613 O O . PRO A 1 81 ? -4.212 -4.797 -2.458 1.00 97.31 81 PRO A O 1
ATOM 616 N N . VAL A 1 82 ? -4.388 -4.133 -4.599 1.00 98.38 82 VAL A N 1
ATOM 617 C CA . VAL A 1 82 ? -3.439 -3.014 -4.521 1.00 98.38 82 VAL A CA 1
ATOM 618 C C . VAL A 1 82 ? -4.197 -1.715 -4.763 1.00 98.38 82 VAL A C 1
ATOM 620 O O . VAL A 1 82 ? -4.851 -1.582 -5.790 1.00 98.38 82 VAL A O 1
ATOM 623 N N . VAL A 1 83 ? -4.078 -0.742 -3.860 1.00 98.50 83 VAL A N 1
ATOM 624 C CA . VAL A 1 83 ? -4.607 0.619 -4.051 1.00 98.50 83 VAL A CA 1
ATOM 625 C C . VAL A 1 83 ? -3.474 1.529 -4.499 1.00 98.50 83 VAL A C 1
ATOM 627 O O . VAL A 1 83 ? -2.440 1.586 -3.836 1.00 98.50 83 VAL A O 1
ATOM 630 N N . THR A 1 84 ? -3.666 2.271 -5.590 1.00 98.56 84 THR A N 1
ATOM 631 C CA . THR A 1 84 ? -2.651 3.187 -6.138 1.00 98.56 84 THR A CA 1
ATOM 632 C C . THR A 1 84 ? -3.213 4.577 -6.421 1.00 98.56 84 THR A C 1
ATOM 634 O O . THR A 1 84 ? -4.420 4.760 -6.563 1.00 98.56 84 THR A O 1
ATOM 637 N N . LEU A 1 85 ? -2.325 5.568 -6.495 1.00 98.44 85 LEU A N 1
ATOM 638 C CA . LEU A 1 85 ? -2.622 6.940 -6.899 1.00 98.44 85 LEU A CA 1
ATOM 639 C C . LEU A 1 85 ? -1.621 7.329 -7.995 1.00 98.44 85 LEU A C 1
ATOM 641 O O . LEU A 1 85 ? -0.476 7.654 -7.666 1.00 98.44 85 LEU A O 1
ATOM 645 N N . PRO A 1 86 ? -2.010 7.266 -9.282 1.00 97.69 86 PRO A N 1
ATOM 646 C CA . PRO A 1 86 ? -1.097 7.539 -10.367 1.00 97.69 86 PRO A CA 1
ATOM 647 C C . PRO A 1 86 ? -0.684 9.008 -10.412 1.00 97.69 86 PRO A C 1
ATOM 649 O O . PRO A 1 86 ? -1.524 9.904 -10.340 1.00 97.69 86 PRO A O 1
ATOM 652 N N . GLY A 1 87 ? 0.614 9.239 -10.589 1.00 96.50 87 GLY A N 1
ATOM 653 C CA . GLY A 1 87 ? 1.175 10.555 -10.877 1.00 96.50 87 GLY A CA 1
ATOM 654 C C . GLY A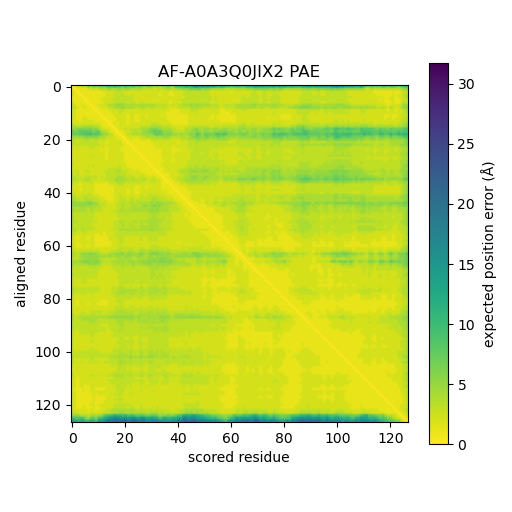 1 87 ? 1.336 10.816 -12.378 1.00 96.50 87 GLY A C 1
ATOM 655 O O . GLY A 1 87 ? 0.704 10.185 -13.234 1.00 96.50 87 GLY A O 1
ATOM 656 N N . GLU A 1 88 ? 2.221 11.760 -12.699 1.00 96.81 88 GLU A N 1
ATOM 657 C CA . GLU A 1 88 ? 2.525 12.170 -14.078 1.00 96.81 88 GLU A CA 1
ATOM 658 C C . GLU A 1 88 ? 3.681 11.376 -14.709 1.00 96.81 88 GLU A C 1
ATOM 660 O O . GLU A 1 88 ? 3.868 11.402 -15.924 1.00 96.81 88 GLU A O 1
ATOM 665 N N . THR A 1 89 ? 4.464 10.647 -13.909 1.00 97.50 89 THR A N 1
ATOM 666 C CA . THR A 1 89 ? 5.654 9.925 -14.387 1.00 97.50 89 THR A CA 1
ATOM 667 C C . THR A 1 89 ? 5.356 8.457 -14.652 1.00 97.50 89 THR A C 1
ATOM 669 O O . THR A 1 89 ? 4.462 7.869 -14.053 1.00 97.50 89 THR A O 1
ATOM 672 N N . LEU A 1 90 ? 6.166 7.807 -15.491 1.00 97.00 90 LEU A N 1
ATOM 673 C CA . LEU A 1 90 ? 6.069 6.357 -15.679 1.00 97.00 90 LEU A CA 1
ATOM 674 C C . LEU A 1 90 ? 6.202 5.608 -14.345 1.00 97.00 90 LEU A C 1
ATOM 676 O O . LEU A 1 90 ? 5.392 4.734 -14.050 1.00 97.00 90 LEU A O 1
ATOM 680 N N . ALA A 1 91 ? 7.180 5.990 -13.516 1.00 97.25 91 ALA A N 1
ATOM 681 C CA . ALA A 1 91 ? 7.451 5.339 -12.233 1.00 97.25 91 ALA A CA 1
ATOM 682 C C . ALA A 1 91 ? 6.271 5.404 -11.248 1.00 97.25 91 ALA A C 1
ATOM 684 O O . ALA A 1 91 ? 6.167 4.537 -10.383 1.00 97.25 91 ALA A O 1
ATOM 685 N N . SER A 1 92 ? 5.391 6.395 -11.406 1.00 97.12 92 SER A N 1
ATOM 686 C CA . SER A 1 92 ? 4.188 6.604 -10.596 1.00 97.12 92 SER A CA 1
ATOM 687 C C . SER A 1 92 ? 2.911 6.084 -11.259 1.00 97.12 92 SER A C 1
ATOM 689 O O . SER A 1 92 ? 1.831 6.381 -10.770 1.00 97.12 92 SER A O 1
ATOM 691 N N . ARG A 1 93 ? 2.989 5.350 -12.379 1.00 97.81 93 ARG A N 1
ATOM 692 C CA . ARG A 1 93 ? 1.809 4.846 -13.113 1.00 97.81 93 ARG A CA 1
ATOM 693 C C . ARG A 1 93 ? 1.817 3.336 -13.347 1.00 97.81 93 ARG A C 1
ATOM 695 O O . ARG A 1 93 ? 0.915 2.819 -14.009 1.00 97.81 93 ARG A O 1
ATOM 702 N N . VAL A 1 94 ? 2.817 2.620 -12.836 1.00 98.25 94 VAL A N 1
ATOM 703 C CA . VAL A 1 94 ? 2.978 1.183 -13.104 1.00 98.25 94 VAL A CA 1
ATOM 704 C C . VAL A 1 94 ? 1.850 0.372 -12.473 1.00 98.25 94 VAL A C 1
ATOM 706 O O . VAL A 1 94 ? 1.206 -0.403 -13.179 1.00 98.25 94 VAL A O 1
ATOM 709 N N . ALA A 1 95 ? 1.541 0.602 -11.195 1.00 98.00 95 ALA A N 1
ATOM 710 C CA . ALA A 1 95 ? 0.451 -0.102 -10.522 1.00 98.00 95 ALA A CA 1
ATOM 711 C C . ALA A 1 95 ? -0.914 0.209 -11.160 1.00 98.00 95 ALA A C 1
ATOM 713 O O . ALA A 1 95 ? -1.733 -0.686 -11.350 1.00 98.00 95 ALA A O 1
ATOM 714 N N . ALA A 1 96 ? -1.137 1.455 -11.591 1.00 98.19 96 ALA A N 1
ATOM 715 C CA . ALA A 1 96 ? -2.368 1.832 -12.287 1.00 98.19 96 ALA A CA 1
ATOM 716 C C . ALA A 1 96 ? -2.528 1.090 -13.626 1.00 98.19 96 ALA A C 1
ATOM 718 O O . ALA A 1 96 ? -3.625 0.647 -13.959 1.00 98.19 96 ALA A O 1
ATOM 719 N N . SER A 1 97 ? -1.437 0.906 -14.377 1.00 98.31 97 SER A N 1
ATOM 720 C CA . SER A 1 97 ? -1.439 0.115 -15.616 1.00 98.31 97 SER A CA 1
ATOM 721 C C . SER A 1 97 ? -1.779 -1.359 -15.358 1.00 98.31 97 SER A C 1
ATOM 723 O O . SER A 1 97 ? -2.592 -1.949 -16.073 1.00 98.31 97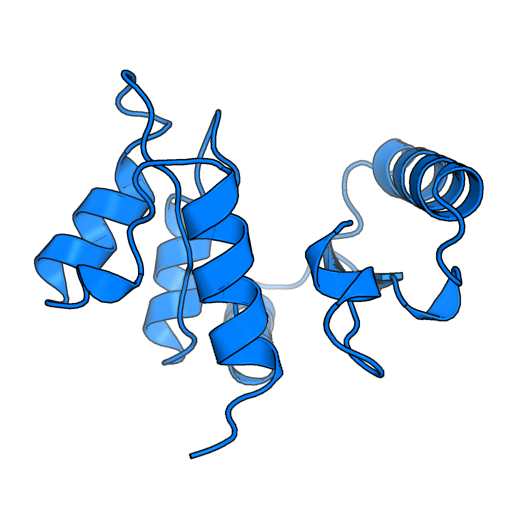 SER A O 1
ATOM 725 N N . GLN A 1 98 ? -1.200 -1.945 -14.303 1.00 98.31 98 GLN A N 1
ATOM 726 C CA . GLN A 1 98 ? -1.482 -3.323 -13.890 1.00 98.31 98 GLN A CA 1
ATOM 727 C C . GLN A 1 98 ? -2.967 -3.504 -13.549 1.00 98.31 98 GLN A C 1
ATOM 729 O O . GLN A 1 98 ? -3.615 -4.394 -14.093 1.00 98.31 98 GLN A O 1
ATOM 734 N N . LEU A 1 99 ? -3.527 -2.617 -12.722 1.00 98.44 99 LEU A N 1
ATOM 735 C CA . LEU A 1 99 ? -4.935 -2.656 -12.316 1.00 98.44 99 LEU A CA 1
ATOM 736 C C . LEU A 1 99 ? -5.894 -2.443 -13.491 1.00 98.44 99 LEU A C 1
ATOM 738 O O . LEU A 1 99 ? -6.885 -3.158 -13.608 1.00 98.44 99 LEU A O 1
ATOM 742 N N . ALA A 1 100 ? -5.586 -1.513 -14.400 1.00 98.25 100 ALA A N 1
ATOM 743 C CA . ALA A 1 100 ? -6.381 -1.311 -15.610 1.00 98.25 100 ALA A CA 1
ATOM 744 C C . ALA A 1 100 ? -6.389 -2.565 -16.500 1.00 98.25 100 ALA A C 1
ATOM 746 O O . ALA A 1 100 ? -7.430 -2.930 -17.041 1.00 98.25 100 ALA A O 1
ATOM 747 N N . THR A 1 101 ? -5.247 -3.248 -16.610 1.00 98.25 101 THR A N 1
ATOM 748 C CA . THR A 1 101 ? -5.116 -4.496 -17.380 1.00 98.25 101 THR A CA 1
ATOM 749 C C . THR A 1 101 ? -5.896 -5.646 -16.742 1.00 98.25 101 THR A C 1
ATOM 751 O O . THR A 1 101 ? -6.496 -6.447 -17.453 1.00 98.25 101 THR A O 1
ATOM 754 N N . LEU A 1 102 ? -5.919 -5.716 -15.409 1.00 98.00 102 LEU A N 1
ATOM 755 C CA . LEU A 1 102 ? -6.683 -6.712 -14.651 1.00 98.00 102 LEU A CA 1
ATOM 756 C C . LEU A 1 102 ? -8.191 -6.413 -14.595 1.00 98.00 102 LEU A C 1
ATOM 758 O O . LEU A 1 102 ? -8.954 -7.260 -14.143 1.00 98.00 102 LEU A O 1
ATOM 762 N N . GLY A 1 103 ? -8.628 -5.240 -15.064 1.00 98.12 103 GLY A N 1
ATOM 763 C CA . GLY A 1 103 ? -10.033 -4.838 -15.023 1.00 98.12 103 GLY A CA 1
ATOM 764 C C . GLY A 1 103 ? -10.503 -4.344 -13.652 1.00 98.12 103 GLY A C 1
ATOM 765 O O . GLY A 1 103 ? -11.697 -4.415 -13.383 1.00 98.12 103 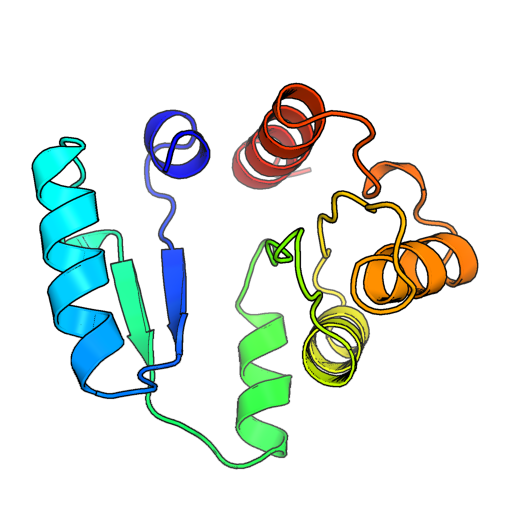GLY A O 1
ATOM 766 N N . CYS A 1 104 ? -9.595 -3.815 -12.822 1.00 98.25 104 CYS A N 1
ATOM 767 C CA . CYS A 1 104 ? -9.876 -3.300 -11.473 1.00 98.25 104 CYS A CA 1
ATOM 768 C C . CYS A 1 104 ? -9.674 -1.767 -11.356 1.00 98.25 104 CYS A C 1
ATOM 770 O O . CYS A 1 104 ? -8.871 -1.306 -10.533 1.00 98.25 104 CYS A O 1
ATOM 772 N N . PRO A 1 105 ? -10.321 -0.928 -12.195 1.00 98.06 105 PRO A N 1
ATOM 773 C CA . PRO A 1 105 ? -10.138 0.525 -12.155 1.00 98.06 105 PRO A CA 1
ATOM 774 C C . PRO A 1 105 ? -10.619 1.174 -10.847 1.00 98.06 105 PRO A C 1
ATOM 776 O O . PRO A 1 105 ? -10.177 2.270 -10.515 1.00 98.06 105 PRO A O 1
ATOM 779 N N . GLU A 1 106 ? -11.493 0.514 -10.088 1.00 98.00 106 GLU A N 1
ATOM 780 C CA . GLU A 1 106 ? -12.004 0.950 -8.785 1.00 98.00 106 GLU A CA 1
ATOM 781 C C . GLU A 1 106 ? -10.944 0.980 -7.674 1.00 98.00 106 GLU A C 1
ATOM 783 O O . GLU A 1 106 ? -11.195 1.530 -6.600 1.00 98.00 106 GLU A O 1
ATOM 788 N N . LEU A 1 107 ? -9.763 0.406 -7.925 1.00 98.38 107 LEU A N 1
ATOM 789 C CA . LEU A 1 107 ? -8.604 0.453 -7.031 1.00 98.38 107 LEU A CA 1
ATOM 790 C C . LEU A 1 107 ? -7.599 1.563 -7.407 1.00 98.38 107 LEU A C 1
ATOM 792 O O . LEU A 1 107 ? -6.576 1.741 -6.739 1.00 98.38 107 LEU A O 1
ATOM 796 N N . ILE A 1 108 ? -7.889 2.332 -8.464 1.00 98.56 108 ILE A N 1
ATOM 797 C CA . ILE A 1 108 ? -7.063 3.440 -8.952 1.00 98.56 108 ILE A CA 1
ATOM 798 C C . ILE A 1 108 ? -7.667 4.763 -8.471 1.00 98.56 108 ILE A C 1
ATOM 800 O O . ILE A 1 108 ? -8.615 5.287 -9.056 1.00 98.56 108 ILE A O 1
ATOM 804 N N . ALA A 1 109 ? -7.089 5.334 -7.419 1.00 98.38 109 ALA A N 1
ATOM 805 C CA . ALA A 1 109 ? -7.521 6.617 -6.882 1.00 98.38 109 ALA A CA 1
ATOM 806 C C . ALA A 1 109 ? -7.162 7.781 -7.815 1.00 98.38 109 ALA A C 1
ATOM 808 O O . ALA A 1 109 ? -6.139 7.760 -8.490 1.00 98.38 109 ALA A O 1
ATOM 809 N N . ARG A 1 110 ? -7.949 8.858 -7.795 1.00 97.69 110 ARG A N 1
ATOM 810 C CA . ARG A 1 110 ? -7.676 10.105 -8.535 1.00 97.69 110 ARG A CA 1
ATOM 811 C C . ARG A 1 110 ? -7.221 11.231 -7.620 1.00 97.69 110 ARG A C 1
ATOM 813 O O . ARG A 1 110 ? -6.700 12.243 -8.078 1.00 97.69 110 ARG A O 1
ATOM 820 N N . THR A 1 111 ? -7.429 11.071 -6.317 1.00 97.75 111 THR A N 1
ATOM 821 C CA . THR A 1 111 ? -7.022 12.032 -5.293 1.00 97.75 111 THR A CA 1
ATOM 822 C C . THR A 1 111 ? -6.493 11.313 -4.057 1.00 97.75 111 THR A C 1
ATOM 824 O O . THR A 1 111 ? -6.796 10.147 -3.812 1.00 97.75 111 THR A O 1
ATOM 827 N N . HIS A 1 112 ? -5.757 12.036 -3.212 1.00 96.88 112 HIS A N 1
ATOM 828 C CA . HIS A 1 112 ? -5.329 11.524 -1.908 1.00 96.88 112 HIS A CA 1
ATOM 829 C C . HIS A 1 112 ? -6.509 11.135 -1.005 1.00 96.88 112 HIS A C 1
ATOM 831 O O . HIS A 1 112 ? -6.380 10.215 -0.200 1.00 96.88 112 HIS A O 1
ATOM 837 N N . LYS A 1 113 ? -7.648 11.833 -1.122 1.00 98.00 113 LYS A N 1
ATOM 838 C CA . LYS A 1 113 ? -8.863 11.514 -0.364 1.00 98.00 113 LYS A CA 1
ATOM 839 C C . LYS A 1 113 ? -9.474 10.205 -0.850 1.00 98.00 113 LYS A C 1
ATOM 841 O O . LYS A 1 113 ? -9.733 9.333 -0.036 1.00 98.00 113 LYS A O 1
ATOM 846 N N . GLU A 1 114 ? -9.608 10.039 -2.160 1.00 98.31 114 GLU A N 1
ATOM 847 C CA . GLU A 1 114 ? -10.121 8.805 -2.760 1.00 98.31 114 GLU A CA 1
ATOM 848 C C . GLU A 1 114 ? -9.220 7.603 -2.455 1.00 98.31 114 GLU A C 1
ATOM 850 O O . GLU A 1 114 ? -9.719 6.541 -2.112 1.00 98.31 114 GLU A O 1
ATOM 855 N N . TYR A 1 115 ? -7.896 7.785 -2.465 1.00 98.38 115 TYR A N 1
ATOM 856 C CA . TYR A 1 115 ? -6.951 6.744 -2.050 1.00 98.38 115 TYR A CA 1
ATOM 857 C C . TYR A 1 115 ? -7.223 6.278 -0.614 1.00 98.38 115 TYR A C 1
ATOM 859 O O . TYR A 1 115 ? -7.252 5.081 -0.334 1.00 98.38 115 TYR A O 1
ATOM 867 N N . GLN A 1 116 ? -7.445 7.227 0.302 1.00 97.81 116 GLN A N 1
ATOM 868 C CA . GLN A 1 116 ? -7.797 6.913 1.686 1.00 97.81 116 GLN A CA 1
ATOM 869 C C . GLN A 1 116 ? -9.158 6.225 1.773 1.00 97.81 116 GLN A C 1
ATOM 871 O O . GLN A 1 116 ? -9.278 5.257 2.510 1.00 97.81 116 GLN A O 1
ATOM 876 N N . ASP A 1 117 ? -10.153 6.686 1.018 1.00 98.00 117 ASP A N 1
ATOM 877 C CA . ASP A 1 117 ? -11.507 6.130 1.043 1.00 98.00 117 ASP A CA 1
ATOM 878 C C . ASP A 1 117 ? -11.548 4.695 0.520 1.00 98.00 117 ASP A C 1
ATOM 880 O O . ASP A 1 117 ? -12.173 3.842 1.145 1.00 98.00 117 ASP A O 1
ATOM 884 N N . ILE A 1 118 ? -10.832 4.399 -0.569 1.00 98.31 118 ILE A N 1
ATOM 885 C CA . ILE A 1 118 ? -10.694 3.036 -1.094 1.00 98.31 118 ILE A CA 1
ATOM 886 C C . ILE A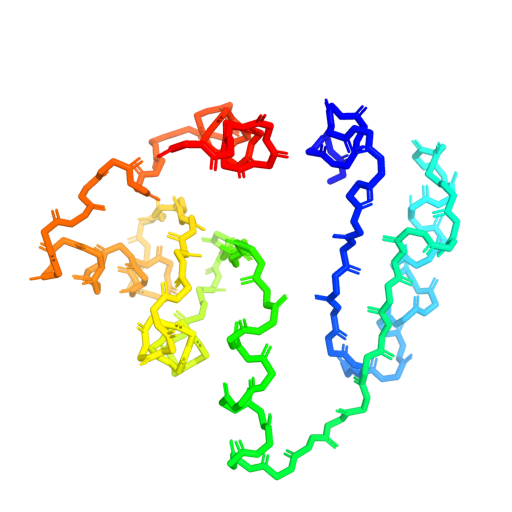 1 118 ? -10.012 2.143 -0.052 1.00 98.31 118 ILE A C 1
ATOM 888 O O . ILE A 1 118 ? -10.519 1.066 0.253 1.00 98.31 118 ILE A O 1
ATOM 892 N N . ALA A 1 119 ? -8.896 2.596 0.526 1.00 98.00 119 ALA A N 1
ATOM 893 C CA . ALA A 1 119 ? -8.161 1.834 1.533 1.00 98.00 119 ALA A CA 1
ATOM 894 C C . ALA A 1 119 ? -8.979 1.591 2.813 1.00 98.00 119 ALA A C 1
ATOM 896 O O . ALA A 1 119 ? -8.924 0.505 3.382 1.00 98.00 119 ALA A O 1
ATOM 897 N N . ILE A 1 120 ? -9.742 2.589 3.269 1.00 97.88 120 ILE A N 1
ATOM 898 C CA . ILE A 1 120 ? -10.629 2.462 4.430 1.00 97.88 120 ILE A CA 1
ATOM 899 C C . ILE A 1 120 ? -11.753 1.485 4.115 1.00 97.88 120 ILE A C 1
ATOM 901 O O . ILE A 1 120 ? -11.974 0.584 4.914 1.00 97.88 120 ILE A O 1
ATOM 905 N N . ARG A 1 121 ? -12.399 1.612 2.946 1.00 97.12 121 ARG A N 1
ATOM 906 C CA . ARG A 1 121 ? -13.453 0.694 2.499 1.00 97.12 121 ARG A CA 1
ATOM 907 C C . ARG A 1 121 ? -12.971 -0.752 2.553 1.00 97.12 121 ARG A C 1
ATOM 909 O O . ARG A 1 121 ? -13.597 -1.546 3.236 1.00 97.12 121 ARG A O 1
ATOM 916 N N . LEU A 1 122 ? -11.827 -1.058 1.938 1.00 96.44 122 LEU A N 1
ATOM 917 C CA . LEU A 1 122 ? -11.239 -2.406 1.958 1.00 96.44 122 LEU A CA 1
ATOM 918 C C . LEU A 1 122 ? -10.862 -2.888 3.369 1.00 96.44 122 LEU A C 1
ATOM 920 O O . LEU A 1 122 ? -10.850 -4.083 3.627 1.00 96.44 122 LEU A O 1
ATOM 924 N N . GLY A 1 123 ? -10.544 -1.976 4.290 1.00 95.31 123 GLY A N 1
ATOM 925 C CA . GLY A 1 123 ? -10.242 -2.322 5.681 1.00 95.31 123 GLY A CA 1
ATOM 926 C C . GLY A 1 123 ? -11.472 -2.506 6.579 1.00 95.31 123 GLY A C 1
ATOM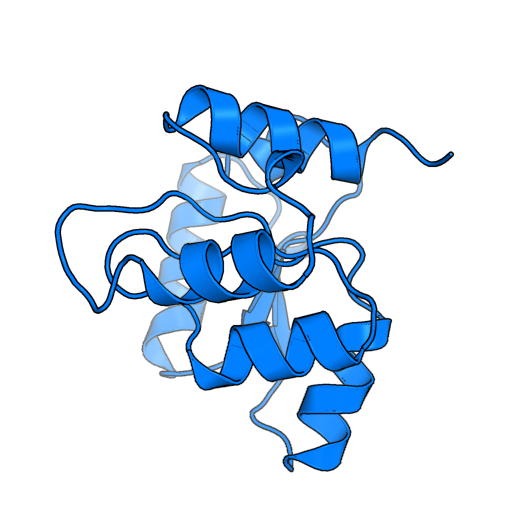 927 O O . GLY A 1 123 ? -11.336 -3.031 7.684 1.00 95.31 123 GLY A O 1
ATOM 928 N N . THR A 1 124 ? -12.653 -2.046 6.156 1.00 94.88 124 THR A N 1
ATOM 929 C CA . THR A 1 124 ? -13.890 -2.087 6.959 1.00 94.88 124 THR A CA 1
ATOM 930 C C . THR A 1 124 ? -14.981 -2.975 6.380 1.00 94.88 124 THR A C 1
ATOM 932 O O . THR A 1 124 ? -15.824 -3.444 7.141 1.00 94.88 124 THR A O 1
ATOM 935 N N . ASP A 1 125 ? -14.979 -3.180 5.066 1.00 89.81 125 ASP A N 1
ATOM 936 C CA . ASP A 1 125 ? -15.948 -3.998 4.346 1.00 89.81 125 ASP A CA 1
ATOM 937 C C . ASP A 1 125 ? -15.394 -5.419 4.205 1.00 89.81 125 ASP A C 1
ATOM 939 O O . ASP A 1 125 ? -14.299 -5.605 3.676 1.00 89.81 125 ASP A O 1
ATOM 943 N N . ARG A 1 126 ? -16.088 -6.399 4.787 1.00 74.94 126 ARG A N 1
ATOM 944 C CA . ARG A 1 126 ? -15.622 -7.797 4.873 1.00 74.94 126 ARG A CA 1
ATOM 945 C C . ARG A 1 126 ? -16.284 -8.719 3.850 1.00 74.94 126 ARG A C 1
ATOM 947 O O . ARG A 1 126 ? -15.881 -9.880 3.775 1.00 74.94 126 ARG A O 1
ATOM 954 N N . ASP A 1 127 ? -17.275 -8.205 3.129 1.00 60.34 127 ASP A N 1
ATOM 955 C CA . ASP A 1 127 ? -18.059 -8.910 2.114 1.00 60.34 127 ASP A CA 1
ATOM 956 C C . ASP A 1 127 ? -17.642 -8.458 0.701 1.00 60.34 127 ASP A C 1
ATOM 958 O O . ASP A 1 127 ? -17.749 -9.289 -0.232 1.00 60.34 127 ASP A O 1
#

Organism: Diaphorina citri (NCBI:txid121845)

Sequence (127 aa):
MCVLKAVPNSILWLLKFPAVGEANIQATAQALGLDQHRILFSNVAAKEEHVRRGQLADVCLDTPLCNGHTTSMDVLWTGTPVVTLPGETLASRVAASQLATLGCPELIARTHKEYQDIAIRLGTDRD

Radius of gyration: 14.45 Å; Cα contacts (8 Å, |Δi|>4): 182; chains: 1; bounding box: 36×30×36 Å

Nearest PDB structures (foldseek):
  5a01-assembly3_C  TM=9.905E-01  e=5.616E-17  Drosophila melanogaster
  5bnw-assembly1_A  TM=9.894E-01  e=1.425E-16  Homo sapiens
  4n3c-assembly1_A  TM=9.866E-01  e=1.613E-16  Homo sapiens
  6e37-assembly1_A  TM=9.876E-01  e=1.943E-16  Homo sapiens
  4gyw-assembly2_A  TM=9.892E-01  e=2.200E-16  Homo sapiens

Foldseek 3Di:
DVLPVLQDPAAAEEECPDVVVLVVVLVVCVVVVHDSVRYHYDYDDDPVVLLVVLLVDLEAEFDQPAGDQPSLVSNVVSVHYYAAEADDDPRRCRNVVVCVVVVNNQSYDPDPVSSSVSSNCSSPPPD

Secondary structure (DSSP, 8-state):
-HHHHHSTT--EEEE--SHHHHHHHHHHHHHTT--GGGEEEEPP--HHHHHHHHTT-S-EE--SSS--SHHHHHHHHTT--EEB---SSGGGTHHHHHHHHHT-GGGB-SSHHHHHHHHHHHHH---

Mean predicted aligned error: 2.87 Å

Solvent-accessible surface area (backbone atoms only — not comparable to full-atom values): 7264 Å² total; per-residue (Å²): 113,67,48,56,72,73,25,80,94,53,68,47,81,43,68,58,62,59,80,73,47,57,62,53,50,49,52,52,37,47,77,70,73,44,66,67,89,36,53,46,71,43,72,86,64,59,70,69,57,51,34,59,52,25,59,75,41,84,64,43,81,49,44,48,79,54,35,36,60,67,62,44,51,41,24,47,73,46,73,21,51,60,39,29,42,59,52,94,47,71,58,12,32,44,46,46,52,52,31,53,73,73,70,42,57,88,37,48,25,91,45,76,65,48,40,42,49,49,52,36,46,65,65,70,57,91,128

InterPro domains:
  IPR029489 O-GlcNAc transferase, C-terminal [PF13844] (3-126)
  IPR037919 UDP-N-acetylglucosamine--peptide N-acetylglucosaminyltransferase 110kDa subunit [PTHR44366] (3-126)